Protein AF-A0A0G3CJP4-F1 (afdb_monomer)

Structure (mmCIF, N/CA/C/O backbone):
data_AF-A0A0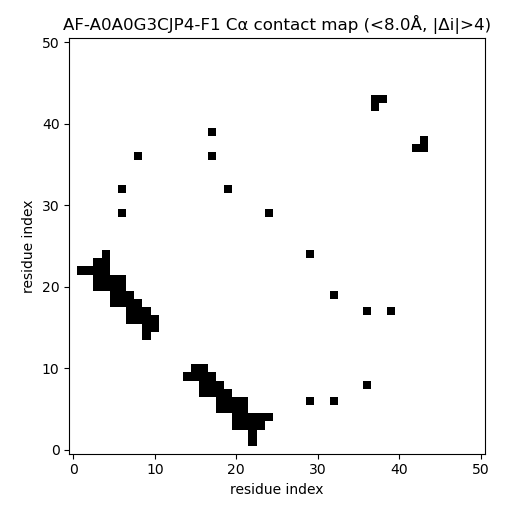G3CJP4-F1
#
_entry.id   AF-A0A0G3CJP4-F1
#
loop_
_atom_site.group_PDB
_atom_site.id
_atom_site.type_symbol
_atom_site.label_atom_id
_atom_site.label_alt_id
_atom_site.label_comp_id
_atom_site.label_asym_id
_atom_site.label_entity_id
_atom_site.label_seq_id
_atom_site.pdbx_PDB_ins_code
_atom_site.Cartn_x
_atom_site.Cartn_y
_atom_site.Cartn_z
_atom_site.occupancy
_atom_site.B_iso_or_equiv
_atom_site.auth_seq_id
_atom_site.auth_comp_id
_atom_site.auth_asym_id
_atom_site.auth_atom_id
_atom_site.pdbx_PDB_model_num
ATOM 1 N N . MET A 1 1 ? -21.831 -0.967 15.838 1.00 66.62 1 MET A N 1
ATOM 2 C CA . MET A 1 1 ? -21.383 -1.101 14.433 1.00 66.62 1 MET A CA 1
ATOM 3 C C . MET A 1 1 ? -19.917 -0.676 14.370 1.00 66.62 1 MET A C 1
ATOM 5 O O . MET A 1 1 ? -19.646 0.480 14.672 1.00 66.62 1 MET A O 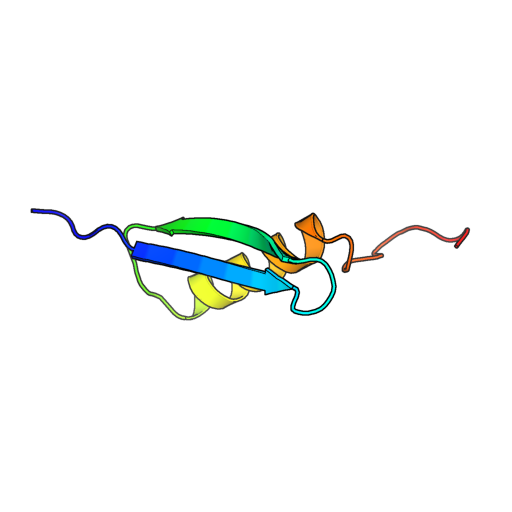1
ATOM 9 N N . LYS A 1 2 ? -18.969 -1.580 14.083 1.00 80.81 2 LYS A N 1
ATOM 10 C CA . LYS A 1 2 ? -17.555 -1.212 13.851 1.00 80.81 2 LYS A CA 1
ATOM 11 C C . LYS A 1 2 ? -17.371 -0.894 12.366 1.00 80.81 2 LYS A C 1
ATOM 13 O O . LYS A 1 2 ? -17.891 -1.630 11.533 1.00 80.81 2 LYS A O 1
ATOM 18 N N . LYS A 1 3 ? -16.677 0.200 12.048 1.00 84.06 3 LYS A N 1
ATOM 19 C CA . LYS A 1 3 ? -16.324 0.548 10.666 1.00 84.06 3 LYS A CA 1
ATOM 20 C C . LYS A 1 3 ? -15.072 -0.234 10.272 1.00 84.06 3 LYS A C 1
ATOM 22 O O . LYS A 1 3 ? -14.114 -0.259 11.039 1.00 84.06 3 LYS A O 1
ATOM 27 N N . LEU A 1 4 ? -15.120 -0.885 9.115 1.00 90.38 4 LEU A N 1
ATOM 28 C CA . LEU A 1 4 ? -13.975 -1.530 8.485 1.00 90.38 4 LEU A CA 1
ATOM 29 C C . LEU A 1 4 ? -13.528 -0.637 7.332 1.00 90.38 4 LEU A C 1
ATOM 31 O O . LEU A 1 4 ? -14.353 -0.216 6.521 1.00 90.38 4 LEU A O 1
ATOM 35 N N . TYR A 1 5 ? -12.241 -0.346 7.284 1.00 91.06 5 TYR A N 1
ATOM 36 C CA . TYR A 1 5 ? -11.607 0.426 6.233 1.00 91.06 5 TYR A CA 1
ATOM 37 C C . TYR A 1 5 ? -10.680 -0.483 5.435 1.00 91.06 5 TYR A C 1
ATOM 39 O O . TYR A 1 5 ? -10.202 -1.502 5.937 1.00 91.06 5 TYR A O 1
ATOM 47 N N . CYS A 1 6 ? -10.431 -0.118 4.186 1.00 91.50 6 CYS A N 1
ATOM 48 C CA . CYS A 1 6 ? -9.459 -0.798 3.351 1.00 91.50 6 CYS A CA 1
ATOM 49 C C . CYS A 1 6 ? -8.523 0.219 2.710 1.00 91.50 6 CYS A C 1
ATOM 51 O O . CYS A 1 6 ? -8.938 1.285 2.252 1.00 91.50 6 CYS A O 1
ATOM 53 N N . PHE A 1 7 ? -7.249 -0.135 2.699 1.00 91.50 7 PHE A N 1
ATOM 54 C CA . PHE A 1 7 ? -6.226 0.525 1.920 1.00 91.50 7 PHE A CA 1
ATOM 55 C C . PHE A 1 7 ? -6.036 -0.263 0.621 1.00 91.50 7 PHE A C 1
ATOM 57 O O . PHE A 1 7 ? -5.951 -1.487 0.669 1.00 91.50 7 PHE A O 1
ATOM 64 N N . ASN A 1 8 ? -6.018 0.416 -0.528 1.00 93.12 8 ASN A N 1
ATOM 65 C CA . ASN A 1 8 ? -5.891 -0.214 -1.843 1.00 93.12 8 ASN A CA 1
ATOM 66 C C . ASN A 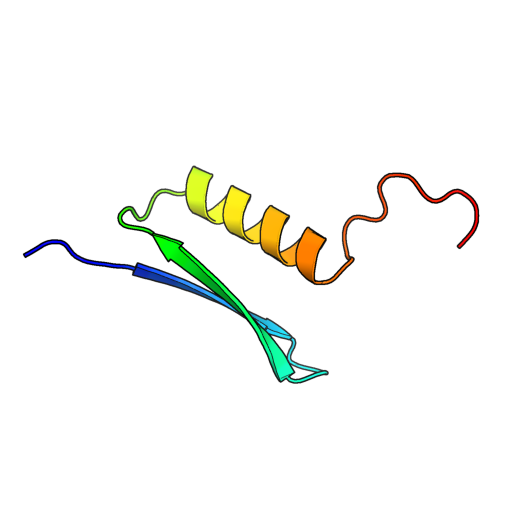1 8 ? -4.877 0.550 -2.705 1.00 93.12 8 ASN A C 1
ATOM 68 O O . ASN A 1 8 ? -5.027 1.758 -2.896 1.00 93.12 8 ASN A O 1
ATOM 72 N N . ILE A 1 9 ? -3.886 -0.156 -3.251 1.00 92.88 9 ILE A N 1
ATOM 73 C CA . ILE A 1 9 ? -2.953 0.345 -4.269 1.00 92.88 9 ILE A CA 1
ATOM 74 C C . ILE A 1 9 ? -3.186 -0.426 -5.562 1.00 92.88 9 ILE A C 1
ATOM 76 O O . ILE A 1 9 ? -3.229 -1.653 -5.555 1.00 92.88 9 ILE A O 1
ATOM 80 N N . ILE A 1 10 ? -3.267 0.293 -6.682 1.00 92.19 10 ILE A N 1
ATOM 81 C CA . ILE A 1 10 ? -3.392 -0.291 -8.020 1.00 92.19 10 ILE A CA 1
ATOM 82 C C . ILE A 1 10 ? -2.240 0.214 -8.890 1.00 92.19 10 ILE A C 1
ATOM 84 O O . ILE A 1 10 ? -2.024 1.421 -9.009 1.00 92.19 10 ILE A O 1
ATOM 88 N N . LEU A 1 11 ? -1.518 -0.706 -9.529 1.00 89.62 11 LEU A N 1
ATOM 89 C CA . LEU A 1 11 ? -0.481 -0.378 -10.502 1.00 89.62 11 LEU A CA 1
ATOM 90 C C . LEU A 1 11 ? -1.121 -0.030 -11.847 1.00 89.62 11 LEU A C 1
ATOM 92 O O . LEU A 1 11 ? -1.659 -0.899 -12.529 1.00 89.62 11 LEU A O 1
ATOM 96 N N . GLY A 1 12 ? -1.020 1.234 -12.264 1.00 90.44 12 GLY A N 1
ATOM 97 C CA . GLY A 1 12 ? -1.658 1.718 -13.495 1.00 90.44 12 GLY A CA 1
ATOM 98 C C . GLY A 1 12 ? -1.200 1.023 -14.785 1.00 90.44 12 GLY A C 1
ATOM 99 O O . GLY A 1 12 ? -1.943 1.016 -15.759 1.00 90.44 12 GLY A O 1
ATOM 100 N N . TYR A 1 13 ? -0.006 0.420 -14.798 1.00 88.50 13 TYR A N 1
ATOM 101 C CA . TYR A 1 13 ? 0.520 -0.286 -15.970 1.00 88.50 13 TYR A CA 1
ATOM 102 C C . TYR A 1 13 ? 0.017 -1.734 -16.082 1.00 88.50 13 TYR A C 1
ATOM 104 O O . TYR A 1 13 ? -0.433 -2.148 -17.145 1.00 88.50 13 TYR A O 1
ATOM 112 N N . SER A 1 14 ? 0.091 -2.513 -14.995 1.00 86.62 14 SER A N 1
ATOM 113 C CA . SER A 1 14 ? -0.244 -3.946 -15.002 1.00 86.62 14 SER A CA 1
ATOM 114 C C . SER A 1 14 ? -1.665 -4.257 -14.533 1.00 86.62 14 SER A C 1
ATOM 116 O O . SER A 1 14 ? -2.126 -5.383 -14.701 1.00 86.62 14 SER A O 1
ATOM 118 N N . GLY A 1 15 ? -2.347 -3.299 -13.900 1.00 86.44 15 GLY A N 1
ATOM 119 C CA . GLY A 1 15 ? -3.636 -3.524 -13.246 1.00 86.44 15 GLY A CA 1
ATOM 120 C C . GLY A 1 15 ? -3.550 -4.389 -11.985 1.00 86.44 15 GLY A C 1
ATOM 121 O O . GLY A 1 15 ? -4.585 -4.756 -11.436 1.00 86.44 15 GLY A O 1
ATOM 122 N N . MET A 1 16 ? -2.344 -4.723 -11.507 1.00 88.81 16 MET A N 1
ATOM 123 C CA . MET A 1 16 ? -2.186 -5.456 -10.251 1.00 88.81 16 MET A CA 1
ATOM 124 C C . MET A 1 16 ? -2.644 -4.588 -9.079 1.00 88.81 16 MET A C 1
ATOM 126 O O . MET A 1 16 ? -2.273 -3.415 -8.990 1.00 88.81 16 MET A O 1
ATOM 130 N N . SER A 1 17 ? -3.418 -5.177 -8.171 1.00 91.19 17 SER A N 1
ATOM 131 C CA . SER A 1 17 ? -3.947 -4.504 -6.986 1.00 91.19 17 SER A CA 1
ATOM 132 C C . SER A 1 17 ? -3.459 -5.158 -5.698 1.00 91.19 17 SER A C 1
ATOM 134 O O . SER A 1 17 ? -3.429 -6.385 -5.610 1.00 91.19 17 SER A O 1
ATOM 136 N N . TYR A 1 18 ? -3.174 -4.344 -4.686 1.00 92.31 18 TYR A N 1
ATOM 137 C CA . TYR A 1 18 ? -2.861 -4.759 -3.322 1.00 92.31 18 TYR A CA 1
ATOM 138 C C . TYR A 1 18 ? -3.866 -4.138 -2.354 1.00 92.31 18 TYR A C 1
ATOM 140 O O . TYR A 1 18 ? -4.094 -2.930 -2.413 1.00 92.31 18 TYR A 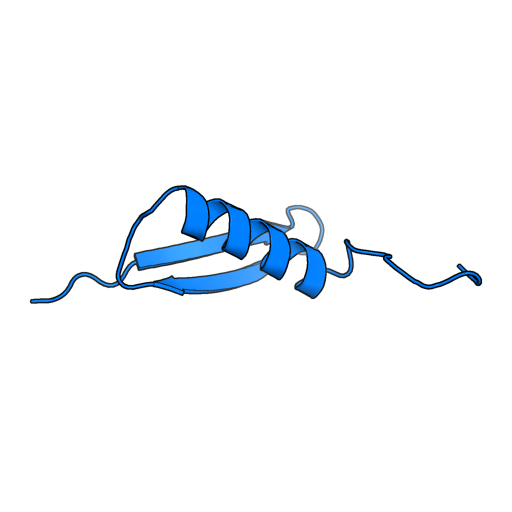O 1
ATOM 148 N N . VAL A 1 19 ? -4.458 -4.947 -1.469 1.00 92.94 19 VAL A N 1
ATOM 149 C CA . VAL A 1 19 ? -5.495 -4.503 -0.526 1.00 92.94 19 VAL A CA 1
ATOM 150 C C . VAL A 1 19 ? -5.189 -4.983 0.890 1.00 92.94 19 VAL A C 1
ATOM 152 O O . VAL A 1 19 ? -4.991 -6.176 1.107 1.00 92.94 19 VAL A O 1
ATOM 155 N N . GLU A 1 20 ? -5.259 -4.073 1.861 1.00 91.88 20 GLU A N 1
ATOM 156 C CA . GLU A 1 20 ? -5.171 -4.374 3.295 1.00 91.88 20 GLU A CA 1
ATOM 157 C C . GLU A 1 20 ? -6.381 -3.827 4.057 1.00 91.88 20 GLU A C 1
ATOM 159 O O . GLU A 1 20 ? -6.798 -2.682 3.870 1.00 91.88 20 GLU A O 1
ATOM 164 N N . PHE A 1 21 ? -6.951 -4.653 4.937 1.00 92.06 21 PHE A N 1
ATOM 165 C CA . PHE A 1 21 ? -8.110 -4.298 5.755 1.00 92.06 21 PHE A CA 1
ATOM 166 C C . PHE A 1 21 ? -7.681 -3.832 7.145 1.00 92.06 21 PHE A C 1
ATOM 168 O O . PHE A 1 21 ? -6.877 -4.482 7.809 1.00 92.06 21 PHE A O 1
ATOM 175 N N . THR A 1 22 ? -8.278 -2.739 7.615 1.00 88.12 22 THR A N 1
ATOM 176 C CA . THR A 1 22 ? -7.997 -2.158 8.929 1.00 88.12 22 THR A CA 1
ATOM 177 C C . THR A 1 22 ? -9.262 -1.669 9.623 1.00 88.12 22 THR A C 1
ATOM 179 O O . THR A 1 22 ? -10.252 -1.295 8.997 1.00 88.12 22 THR A O 1
ATOM 182 N N . LEU A 1 23 ? -9.234 -1.660 10.951 1.00 89.69 23 LEU A N 1
ATOM 183 C CA . LEU A 1 23 ? -10.290 -1.083 11.784 1.00 89.69 23 LEU A CA 1
ATOM 184 C C . LEU A 1 23 ? -9.978 0.364 12.200 1.00 89.69 23 LEU A C 1
ATOM 186 O O . LEU A 1 23 ? -10.848 1.025 12.770 1.00 89.69 23 LEU A O 1
ATOM 190 N N . SER A 1 24 ? -8.770 0.859 11.914 1.00 84.44 24 SER A N 1
ATOM 191 C CA . SER A 1 24 ? -8.307 2.202 12.270 1.00 84.44 24 SER A CA 1
ATOM 192 C C . SER A 1 24 ? -7.670 2.925 11.079 1.00 84.44 24 SER A C 1
ATOM 194 O O . SER A 1 24 ? -7.033 2.312 10.224 1.00 84.44 24 SER A O 1
ATOM 196 N N . ILE A 1 25 ? -7.875 4.243 11.004 1.00 85.38 25 ILE A N 1
ATOM 197 C CA . ILE A 1 25 ? -7.261 5.120 9.996 1.00 85.38 25 ILE A CA 1
ATOM 198 C C . ILE A 1 25 ? -6.226 5.972 10.724 1.00 85.38 25 ILE A C 1
ATOM 200 O O . ILE A 1 25 ? -6.506 7.107 11.104 1.00 85.38 25 ILE A O 1
ATOM 204 N N . ASP A 1 26 ? -5.044 5.407 10.942 1.00 89.62 26 ASP A N 1
ATOM 205 C CA . ASP A 1 26 ? -3.923 6.137 11.526 1.00 89.62 26 ASP A CA 1
ATOM 206 C C . ASP A 1 26 ? -2.832 6.330 10.468 1.00 89.62 26 ASP A C 1
ATOM 208 O O . ASP A 1 26 ? -2.512 5.421 9.699 1.00 89.62 26 ASP A O 1
ATOM 212 N N . THR A 1 27 ? -2.233 7.521 10.436 1.00 89.88 27 THR A N 1
ATOM 213 C CA . THR A 1 27 ? -1.110 7.856 9.548 1.00 89.88 27 THR A CA 1
ATOM 214 C C . THR A 1 27 ? 0.070 6.876 9.631 1.00 89.88 27 THR A C 1
ATOM 216 O O . THR A 1 27 ? 0.557 6.484 8.571 1.00 89.88 27 THR A O 1
ATOM 219 N N . PRO A 1 28 ? 0.549 6.436 10.818 1.00 89.94 28 PRO A N 1
ATOM 220 C CA . PRO A 1 28 ? 1.632 5.449 10.872 1.00 89.94 28 PRO A CA 1
ATOM 221 C C . PRO A 1 28 ? 1.237 4.116 10.226 1.00 89.94 28 PRO A C 1
ATOM 223 O O . PRO A 1 28 ? 2.045 3.504 9.531 1.00 89.94 28 PRO A O 1
ATOM 226 N N . THR A 1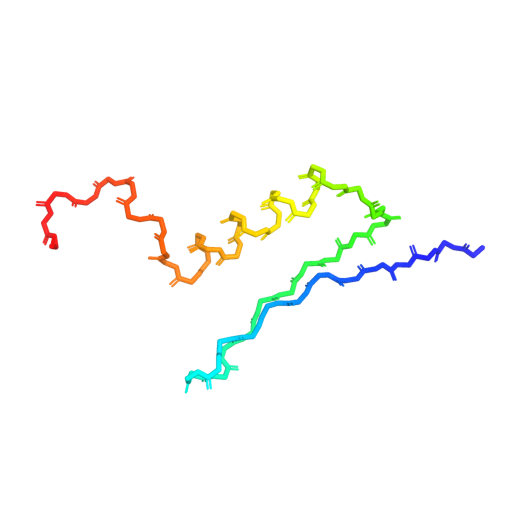 29 ? -0.020 3.702 10.382 1.00 89.94 29 THR A N 1
ATOM 227 C CA . THR A 1 29 ? -0.554 2.475 9.785 1.00 89.94 29 THR A CA 1
ATOM 228 C C . THR A 1 29 ? -0.600 2.582 8.259 1.00 89.94 29 THR A C 1
ATOM 230 O O . THR A 1 29 ? -0.216 1.649 7.563 1.00 89.94 29 THR A O 1
ATOM 233 N N . LEU A 1 30 ? -0.965 3.753 7.723 1.00 89.88 30 LEU A N 1
ATOM 234 C CA . LEU A 1 30 ? -0.948 4.025 6.282 1.00 89.88 30 LEU A CA 1
ATOM 235 C C . LEU A 1 30 ? 0.461 3.927 5.670 1.00 89.88 30 LEU A C 1
ATOM 237 O O . LEU A 1 30 ? 0.615 3.413 4.561 1.00 89.88 30 LEU A O 1
ATOM 241 N N . ILE A 1 31 ? 1.481 4.422 6.381 1.00 91.69 31 ILE A N 1
ATOM 242 C CA . ILE A 1 31 ? 2.884 4.327 5.949 1.00 91.69 31 ILE A CA 1
ATOM 243 C C . ILE A 1 31 ? 3.319 2.859 5.923 1.00 91.69 31 ILE A C 1
ATOM 245 O O . ILE A 1 31 ? 3.909 2.419 4.938 1.00 91.69 31 ILE A O 1
ATOM 249 N N . GLN A 1 32 ? 2.980 2.088 6.960 1.00 90.06 32 GLN A N 1
ATOM 250 C CA . GLN A 1 32 ? 3.285 0.658 7.011 1.00 90.06 32 GLN A CA 1
ATOM 251 C C . GLN A 1 32 ? 2.635 -0.107 5.851 1.00 90.06 32 GLN A C 1
ATOM 253 O O . GLN A 1 32 ? 3.298 -0.908 5.201 1.00 90.06 32 GLN A O 1
ATOM 258 N N . TYR A 1 33 ? 1.370 0.178 5.543 1.00 92.19 33 TYR A N 1
ATOM 259 C CA . TYR A 1 33 ? 0.662 -0.458 4.431 1.00 92.19 33 TYR A CA 1
ATOM 260 C C . TYR A 1 33 ? 1.270 -0.125 3.064 1.00 92.19 33 TYR A C 1
ATOM 262 O O . TYR A 1 33 ? 1.326 -0.980 2.182 1.00 92.19 33 TYR A O 1
ATOM 270 N N . HIS A 1 34 ? 1.807 1.088 2.890 1.00 89.56 34 HIS A N 1
ATOM 271 C CA . HIS A 1 34 ? 2.606 1.417 1.707 1.00 89.56 34 HIS A CA 1
ATOM 272 C C . HIS A 1 34 ? 3.884 0.576 1.622 1.00 89.56 34 HIS A C 1
ATOM 274 O O . HIS A 1 34 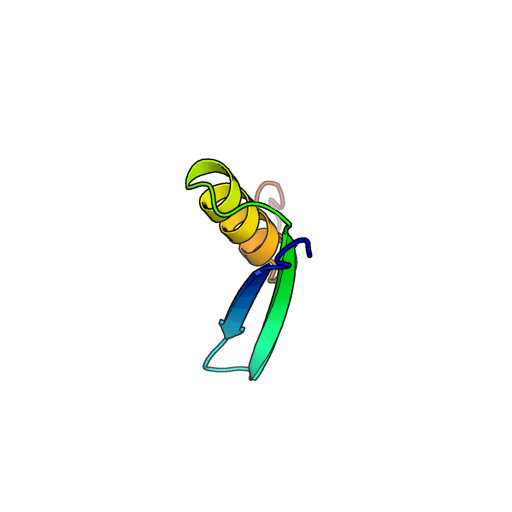? 4.193 0.068 0.548 1.00 89.56 34 HIS A O 1
ATOM 280 N N . LEU A 1 35 ? 4.621 0.412 2.728 1.00 90.38 35 LEU A N 1
ATOM 281 C CA . LEU A 1 35 ? 5.835 -0.413 2.755 1.00 90.38 35 LEU A CA 1
ATOM 282 C C . LEU A 1 35 ? 5.524 -1.875 2.408 1.00 90.38 35 LEU A C 1
ATOM 284 O O . LEU A 1 35 ? 6.188 -2.440 1.542 1.00 90.38 35 LEU A O 1
ATOM 288 N N . ASN A 1 36 ? 4.469 -2.439 3.003 1.00 89.75 36 ASN A N 1
ATOM 289 C CA . ASN A 1 36 ? 4.008 -3.799 2.718 1.00 89.75 36 ASN A CA 1
ATOM 290 C C . ASN A 1 36 ? 3.609 -3.962 1.244 1.00 89.75 36 ASN A C 1
ATOM 292 O O . ASN A 1 36 ? 3.974 -4.945 0.604 1.00 89.75 36 ASN A O 1
ATOM 296 N N . ALA A 1 37 ? 2.896 -2.983 0.680 1.00 89.50 37 ALA A N 1
ATOM 297 C CA . ALA A 1 37 ? 2.524 -3.000 -0.730 1.00 89.50 37 ALA A CA 1
ATOM 298 C C . ALA A 1 37 ? 3.756 -2.947 -1.644 1.00 89.50 37 ALA A C 1
ATOM 300 O O . ALA A 1 37 ? 3.838 -3.697 -2.615 1.00 89.50 37 ALA A O 1
ATOM 301 N N . PHE A 1 38 ? 4.736 -2.093 -1.338 1.00 87.06 38 PHE A N 1
ATOM 302 C CA . PHE A 1 38 ? 5.986 -2.038 -2.094 1.00 87.06 38 PHE A CA 1
ATOM 303 C C . PHE A 1 38 ? 6.776 -3.345 -2.002 1.00 87.06 38 PHE A C 1
ATOM 305 O O . PHE A 1 38 ? 7.317 -3.779 -3.014 1.00 87.06 38 PHE A O 1
ATOM 312 N N . GLU A 1 39 ? 6.817 -3.998 -0.841 1.00 86.19 39 GLU A N 1
ATOM 313 C CA . GLU A 1 39 ? 7.420 -5.328 -0.690 1.00 86.19 39 GLU A CA 1
ATOM 314 C C . GLU A 1 39 ? 6.670 -6.383 -1.520 1.00 86.19 39 GLU A C 1
ATOM 316 O O . GLU A 1 39 ? 7.296 -7.125 -2.274 1.00 86.19 39 GLU A O 1
ATOM 321 N N . TYR A 1 40 ? 5.334 -6.383 -1.477 1.00 85.75 40 TYR A N 1
ATOM 322 C CA . TYR A 1 40 ? 4.483 -7.292 -2.251 1.00 85.75 40 TYR A CA 1
ATOM 323 C C . TYR A 1 40 ? 4.687 -7.160 -3.767 1.00 85.75 40 TYR A C 1
ATOM 325 O O . TYR A 1 40 ? 4.749 -8.162 -4.479 1.00 85.75 40 TYR A O 1
ATOM 333 N N . PHE A 1 41 ? 4.825 -5.932 -4.273 1.00 83.81 41 PHE A N 1
ATOM 334 C CA . PHE A 1 41 ? 5.125 -5.686 -5.686 1.00 83.81 41 PHE A CA 1
ATOM 335 C C . PHE A 1 41 ? 6.602 -5.933 -6.052 1.00 83.81 41 PHE A C 1
ATOM 337 O O . PHE A 1 41 ? 6.948 -5.868 -7.231 1.00 83.81 41 PHE A O 1
ATOM 344 N N . GLY A 1 42 ? 7.470 -6.225 -5.077 1.00 76.50 42 GLY A N 1
ATOM 345 C CA . GLY A 1 42 ? 8.897 -6.485 -5.290 1.00 76.50 42 GLY A CA 1
ATOM 346 C C . GLY A 1 42 ? 9.765 -5.227 -5.424 1.00 76.50 42 GLY A C 1
ATOM 347 O O . GLY A 1 42 ? 10.837 -5.288 -6.017 1.00 76.50 42 GLY A O 1
ATOM 348 N N . GLY A 1 43 ? 9.310 -4.081 -4.911 1.00 65.81 43 GLY A N 1
ATOM 349 C CA . GLY A 1 43 ? 10.012 -2.793 -4.963 1.00 65.81 43 GLY A CA 1
ATOM 350 C C . GLY A 1 43 ? 11.092 -2.588 -3.892 1.00 65.81 43 GLY A C 1
ATOM 351 O O . GLY A 1 43 ? 11.922 -1.695 -4.044 1.00 65.81 43 GLY A O 1
ATOM 352 N N . PHE A 1 44 ? 11.121 -3.403 -2.830 1.00 57.59 44 PHE A N 1
ATOM 353 C CA . PHE A 1 44 ? 12.198 -3.393 -1.832 1.00 57.59 44 PHE A CA 1
ATOM 354 C C . PHE A 1 44 ? 13.243 -4.467 -2.147 1.00 57.59 44 PHE A C 1
ATOM 356 O O . PHE A 1 44 ? 13.234 -5.565 -1.597 1.00 57.59 44 PHE A O 1
ATOM 363 N N . THR A 1 45 ? 14.188 -4.132 -3.023 1.00 56.94 45 THR A N 1
ATOM 364 C CA . THR A 1 45 ? 15.382 -4.943 -3.303 1.00 56.94 45 THR A CA 1
ATOM 365 C C . THR A 1 45 ? 16.427 -4.772 -2.193 1.00 56.94 45 THR A C 1
ATOM 367 O O . THR A 1 45 ? 17.558 -4.362 -2.440 1.00 56.94 45 THR A O 1
ATOM 370 N N . THR A 1 46 ? 16.078 -5.041 -0.936 1.00 58.91 46 THR A N 1
ATOM 371 C CA . THR A 1 46 ? 17.062 -4.995 0.156 1.00 58.91 46 THR A CA 1
ATOM 372 C C . THR A 1 46 ? 17.697 -6.374 0.307 1.00 58.91 46 THR A C 1
ATOM 374 O O . THR A 1 46 ? 17.334 -7.130 1.203 1.0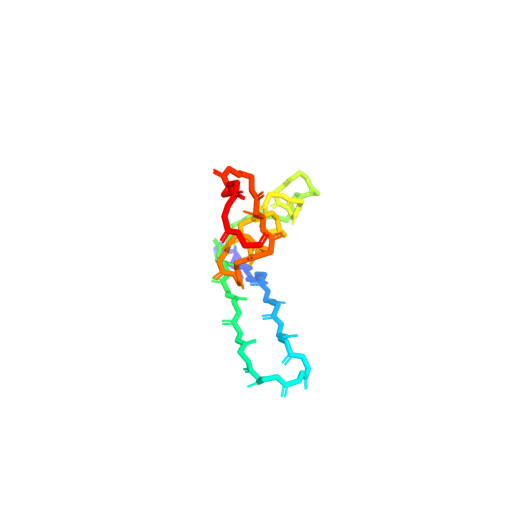0 58.91 46 THR A O 1
ATOM 377 N N . GLY A 1 47 ? 18.634 -6.719 -0.585 1.00 60.81 47 GLY A N 1
ATOM 378 C CA . GLY A 1 47 ? 19.536 -7.853 -0.343 1.00 60.81 47 GLY A CA 1
ATOM 379 C C . GLY A 1 47 ? 19.970 -8.720 -1.524 1.00 60.81 47 GLY A C 1
ATOM 380 O O . GLY A 1 47 ? 20.596 -9.741 -1.262 1.00 60.81 47 GLY A O 1
ATOM 381 N N . ASP A 1 48 ? 19.691 -8.368 -2.781 1.00 54.06 48 ASP A N 1
ATOM 382 C CA . ASP A 1 48 ? 20.168 -9.171 -3.918 1.00 54.06 48 ASP A CA 1
ATOM 383 C C . ASP A 1 48 ? 21.395 -8.517 -4.587 1.00 54.06 48 ASP A C 1
ATOM 385 O O . ASP A 1 48 ? 21.244 -7.492 -5.252 1.00 54.06 48 ASP A O 1
ATOM 389 N N . PRO A 1 49 ? 22.623 -9.047 -4.406 1.00 58.25 49 PRO A N 1
ATOM 390 C CA . PRO A 1 49 ? 23.813 -8.535 -5.082 1.00 58.25 49 PRO A CA 1
ATOM 391 C C . PRO A 1 49 ? 23.937 -8.981 -6.555 1.00 58.25 49 PRO A C 1
ATOM 393 O O . PRO A 1 49 ? 24.960 -8.683 -7.171 1.00 58.25 49 PRO A O 1
ATOM 396 N N . LEU A 1 50 ? 22.970 -9.720 -7.123 1.00 65.69 50 LEU A N 1
ATOM 397 C CA . LEU A 1 50 ? 23.079 -10.348 -8.452 1.00 65.69 50 LEU A CA 1
ATOM 398 C C . LEU A 1 50 ? 21.933 -10.010 -9.434 1.00 65.69 50 LEU A C 1
ATOM 400 O O . LEU A 1 50 ? 21.707 -10.763 -10.386 1.00 65.69 50 LEU A O 1
ATOM 404 N N . ARG A 1 51 ? 21.257 -8.865 -9.277 1.00 54.50 51 ARG A N 1
ATOM 405 C CA . ARG A 1 51 ? 20.438 -8.253 -10.345 1.00 54.50 51 ARG A CA 1
ATOM 406 C C . ARG A 1 51 ? 20.924 -6.864 -10.718 1.00 54.50 51 ARG A C 1
ATOM 408 O O . ARG A 1 51 ? 21.304 -6.108 -9.801 1.00 54.50 51 ARG A O 1
#

Secondary structure (DSSP, 8-state):
----EEEEEE-TTT--EEEEEES---HHHHHHHHHHHHHHTT----S-TT-

Nearest PDB structures (foldseek):
  1nei-assembly1_B  TM=5.505E-01  e=1.450E+00  Escherichia coli
  4po2-assembly2_B  TM=5.049E-01  e=2.080E+00  Homo sapiens
  6zhi-assembly4_C  TM=4.993E-01  e=3.208E+00  Plasmodium falciparum 3D7
  8oou-assembly1_A  TM=4.473E-01  e=2.776E+00  Respiratory syncytial virus
  4r5l-assembly1_A  TM=5.020E-01  e=4.946E+00  Escherichia coli K-12

Sequence (51 aa):
MKKLYCFNIILGYSGMSYVEFTLSIDTPTLIQYHLNAFEYFGGFTTGDPLR

Foldseek 3Di:
DQDKDKDKDADPPPRDMDIDIDSDDDPVVNVVSVVVVCVVVVNPPPPDPPD

Mean predicted aligned error: 7.18 Å

pLDDT: mea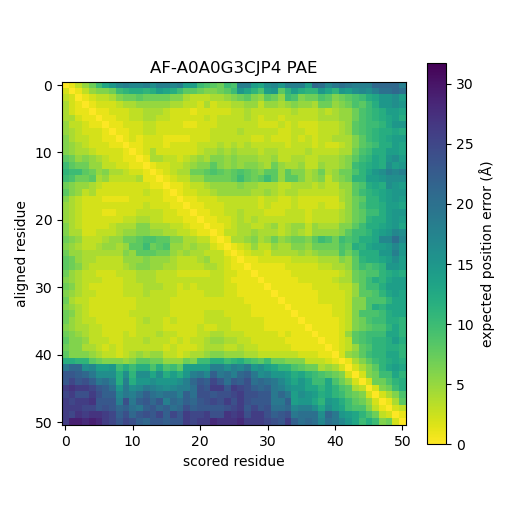n 83.27, std 12.1, range [54.06, 93.12]

Radius of gyration: 13.64 Å; Cα contacts (8 Å, |Δi|>4): 42; chains: 1; bounding box: 45×18×30 Å

Solvent-accessible surface area (backbone atoms only — not comparable to full-atom values): 3437 Å² total; per-residue (Å²): 135,86,68,78,46,72,51,76,49,70,42,89,88,80,68,51,71,48,78,49,80,38,75,70,92,45,73,71,57,53,53,51,52,50,52,53,45,36,48,73,74,62,68,64,78,84,78,69,94,8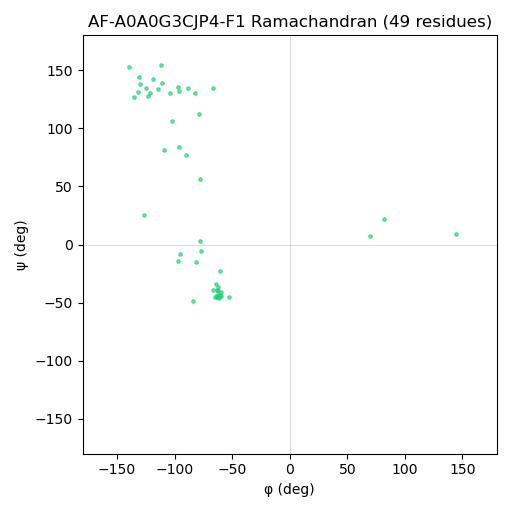5,120

Organism: NCBI:txid796385